Protein AF-A0A2W2FM27-F1 (afdb_monomer_lite)

Structure (mmCIF, N/CA/C/O backbone):
data_AF-A0A2W2FM27-F1
#
_entry.id   AF-A0A2W2FM27-F1
#
loop_
_atom_site.group_PDB
_atom_site.id
_atom_site.type_symbol
_atom_site.label_atom_id
_atom_site.label_alt_id
_atom_site.label_comp_id
_atom_site.label_asym_id
_atom_site.label_entity_id
_atom_site.label_seq_id
_atom_site.pdbx_PDB_ins_code
_atom_site.Cartn_x
_atom_site.Cartn_y
_atom_site.Cartn_z
_atom_site.occupancy
_atom_site.B_iso_or_equiv
_atom_site.auth_seq_id
_atom_site.auth_comp_id
_atom_site.auth_asym_id
_atom_site.auth_atom_id
_atom_site.pdbx_PDB_model_num
ATOM 1 N N . MET A 1 1 ? 24.504 -4.137 -19.995 1.00 48.66 1 MET A N 1
ATOM 2 C CA . MET A 1 1 ? 24.531 -5.404 -20.766 1.00 48.66 1 MET A CA 1
ATOM 3 C C . MET A 1 1 ? 23.737 -5.302 -22.067 1.00 48.66 1 MET A C 1
ATOM 5 O O . MET A 1 1 ? 24.356 -5.382 -23.113 1.00 48.66 1 MET A O 1
ATOM 9 N N . PHE A 1 2 ? 22.423 -5.033 -22.051 1.00 45.56 2 PHE A N 1
ATOM 10 C CA . PHE A 1 2 ? 21.625 -4.892 -23.288 1.00 45.56 2 PHE A CA 1
ATOM 11 C C . PHE A 1 2 ? 22.120 -3.767 -24.222 1.00 45.56 2 PHE A C 1
ATOM 13 O O . PHE A 1 2 ? 22.270 -3.989 -25.418 1.00 45.56 2 PHE A O 1
ATOM 20 N N . PHE A 1 3 ? 22.483 -2.610 -23.656 1.00 46.25 3 PHE A N 1
ATOM 21 C CA . PHE A 1 3 ? 23.118 -1.503 -24.381 1.00 46.25 3 PHE A CA 1
ATOM 22 C C . PHE A 1 3 ? 24.431 -1.916 -25.066 1.00 46.25 3 PHE A C 1
ATOM 24 O O . PHE A 1 3 ? 24.625 -1.617 -26.233 1.00 46.25 3 PHE A O 1
ATOM 31 N N . LEU A 1 4 ? 25.291 -2.682 -24.382 1.00 48.81 4 LEU A N 1
ATOM 32 C CA . LEU A 1 4 ? 26.553 -3.190 -24.941 1.00 48.81 4 LEU A CA 1
ATOM 33 C C . LEU A 1 4 ? 26.325 -4.213 -26.061 1.00 48.81 4 LEU A C 1
ATOM 35 O O . LEU A 1 4 ? 27.038 -4.185 -27.055 1.00 48.81 4 LEU A O 1
ATOM 39 N N . VAL A 1 5 ? 25.317 -5.083 -25.929 1.00 57.66 5 VAL A N 1
ATOM 40 C CA . VAL A 1 5 ? 24.956 -6.068 -26.965 1.00 57.66 5 VAL A CA 1
ATOM 41 C C . VAL A 1 5 ? 24.379 -5.380 -28.203 1.00 57.66 5 VAL A C 1
ATOM 43 O O . VAL A 1 5 ? 24.751 -5.739 -29.314 1.00 57.66 5 VAL A O 1
ATOM 46 N N . MET A 1 6 ? 23.521 -4.368 -28.035 1.00 46.84 6 MET A N 1
ATOM 47 C CA . MET A 1 6 ? 23.014 -3.568 -29.157 1.00 46.84 6 MET A CA 1
ATOM 48 C C . MET A 1 6 ? 24.085 -2.659 -29.773 1.00 46.84 6 MET A C 1
ATOM 50 O O . MET A 1 6 ? 24.075 -2.478 -30.985 1.00 46.84 6 MET A O 1
ATOM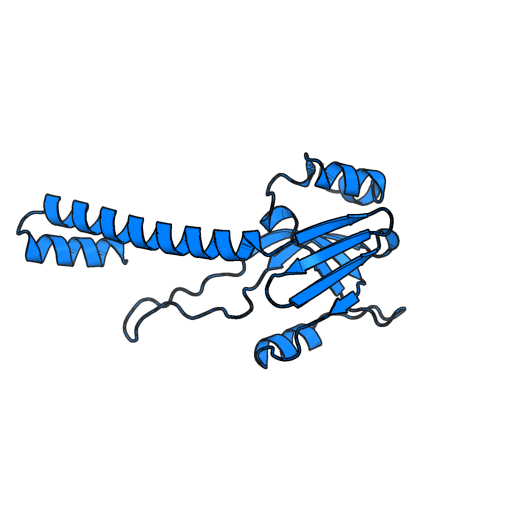 54 N N . LEU A 1 7 ? 25.031 -2.145 -28.979 1.00 45.16 7 LEU A N 1
ATOM 55 C CA . LEU A 1 7 ? 26.172 -1.368 -29.468 1.00 45.16 7 LEU A CA 1
ATOM 56 C C . LEU A 1 7 ? 27.120 -2.244 -30.294 1.00 45.16 7 LEU A C 1
ATOM 58 O O . LEU A 1 7 ? 27.530 -1.827 -31.371 1.00 45.16 7 LEU A O 1
ATOM 62 N N . LEU A 1 8 ? 27.396 -3.477 -29.852 1.00 48.22 8 LEU A N 1
ATOM 63 C CA . LEU A 1 8 ? 28.177 -4.461 -30.610 1.00 48.22 8 LEU A CA 1
ATOM 64 C C . LEU A 1 8 ? 27.464 -4.908 -31.893 1.00 48.22 8 LEU A C 1
ATOM 66 O O . LEU A 1 8 ? 28.076 -4.895 -32.954 1.00 48.22 8 LEU A O 1
ATOM 70 N N . LEU A 1 9 ? 26.170 -5.243 -31.834 1.00 51.09 9 LEU A N 1
ATOM 71 C CA . LEU A 1 9 ? 25.384 -5.602 -33.026 1.00 51.09 9 LEU A CA 1
ATOM 72 C C . LEU A 1 9 ? 25.279 -4.439 -34.018 1.00 51.09 9 LEU A C 1
ATOM 74 O O . LEU A 1 9 ? 25.434 -4.643 -35.218 1.00 51.09 9 LEU A O 1
ATOM 78 N N . GLY A 1 10 ? 25.058 -3.219 -33.529 1.00 47.19 10 GLY A N 1
ATOM 79 C CA . GLY A 1 10 ? 25.014 -2.031 -34.371 1.00 47.19 10 GLY A CA 1
ATOM 80 C C . GLY A 1 10 ? 26.381 -1.700 -34.971 1.00 47.19 10 GLY A C 1
ATOM 81 O O . GLY A 1 10 ? 26.446 -1.430 -36.164 1.00 47.19 10 GLY A O 1
ATOM 82 N N . ALA A 1 11 ? 27.478 -1.804 -34.213 1.00 51.78 11 ALA A N 1
ATOM 83 C CA . ALA A 1 11 ? 28.837 -1.573 -34.715 1.00 51.78 11 ALA A CA 1
ATOM 84 C C . ALA A 1 11 ? 29.258 -2.598 -35.785 1.00 51.78 11 ALA A C 1
ATOM 86 O O . ALA A 1 11 ? 29.921 -2.226 -36.751 1.00 51.78 11 ALA A O 1
ATOM 87 N N . VAL A 1 12 ? 28.825 -3.861 -35.657 1.00 57.31 12 VAL A N 1
ATOM 88 C CA . VAL A 1 12 ? 29.070 -4.918 -36.657 1.00 57.31 12 VAL A CA 1
ATOM 89 C C . VAL A 1 12 ? 28.286 -4.668 -37.950 1.00 57.31 12 VAL A C 1
ATOM 91 O O . VAL A 1 12 ? 28.829 -4.862 -39.031 1.00 57.31 12 VAL A O 1
ATOM 94 N N . PHE A 1 13 ? 27.036 -4.200 -37.865 1.00 54.34 13 PHE A N 1
ATOM 95 C CA . PHE A 1 13 ? 26.197 -3.963 -39.049 1.00 54.34 13 PHE A CA 1
ATOM 96 C C . PHE A 1 13 ? 26.409 -2.602 -39.729 1.00 54.34 13 PHE A C 1
ATOM 98 O O . PHE A 1 13 ? 26.102 -2.467 -40.908 1.00 54.34 13 PHE A O 1
ATOM 105 N N . THR A 1 14 ? 26.909 -1.589 -39.014 1.00 54.22 14 THR A N 1
ATOM 106 C CA . THR A 1 14 ? 27.087 -0.221 -39.553 1.00 54.22 14 THR A CA 1
ATOM 107 C C . THR A 1 14 ? 28.547 0.151 -39.810 1.00 54.22 14 THR A C 1
ATOM 109 O O . THR A 1 14 ? 28.817 1.257 -40.284 1.00 54.22 14 THR A O 1
ATOM 112 N N . THR A 1 15 ? 29.501 -0.742 -39.501 1.00 59.41 15 THR A N 1
ATOM 113 C CA . THR A 1 15 ? 30.965 -0.544 -39.637 1.00 59.41 15 THR A CA 1
ATOM 114 C C . THR A 1 15 ? 31.518 0.715 -38.954 1.00 59.41 15 THR A C 1
ATOM 116 O O . THR A 1 15 ? 32.681 1.065 -39.129 1.00 59.41 15 THR A O 1
ATOM 119 N N . THR A 1 16 ? 30.707 1.402 -38.146 1.00 60.38 16 THR A N 1
ATOM 120 C CA . THR A 1 16 ? 31.045 2.671 -37.502 1.00 60.38 16 THR A CA 1
ATOM 121 C C . THR A 1 16 ? 30.533 2.687 -36.066 1.00 60.38 16 THR A C 1
ATOM 123 O O . THR A 1 16 ? 29.414 2.272 -35.757 1.00 60.38 16 THR A O 1
ATOM 126 N N . THR A 1 17 ? 31.359 3.204 -35.159 1.00 62.50 17 THR A N 1
ATOM 127 C CA . THR A 1 17 ? 31.066 3.299 -33.720 1.00 62.50 17 THR A CA 1
ATOM 128 C C . THR A 1 17 ? 29.822 4.148 -33.441 1.00 62.50 17 THR A C 1
ATOM 130 O O . THR A 1 17 ? 29.069 3.863 -32.512 1.00 62.50 17 THR A O 1
ATOM 133 N N . VAL A 1 18 ? 29.562 5.152 -34.286 1.00 70.06 18 VAL A N 1
ATOM 134 C CA . VAL A 1 18 ? 28.394 6.043 -34.198 1.00 70.06 18 VAL A CA 1
ATOM 135 C C . VAL A 1 18 ? 27.086 5.292 -34.481 1.00 70.06 18 VAL A C 1
ATOM 137 O O . VAL A 1 18 ? 26.113 5.463 -33.746 1.00 70.06 18 VAL A O 1
ATOM 140 N N . GLY A 1 19 ? 27.061 4.406 -35.484 1.00 60.69 19 GLY A N 1
ATOM 141 C CA . GLY A 1 19 ? 25.877 3.600 -35.799 1.00 60.69 19 GLY A CA 1
ATOM 142 C C . GLY A 1 19 ? 25.524 2.605 -34.687 1.00 60.69 19 GLY A C 1
ATOM 143 O O . GLY A 1 19 ? 24.352 2.444 -34.343 1.00 60.69 19 GLY A O 1
ATOM 144 N N . GLY A 1 20 ? 26.537 2.025 -34.034 1.00 57.78 20 GLY A N 1
ATOM 145 C CA . GLY A 1 20 ? 26.360 1.194 -32.838 1.00 57.78 20 GLY A CA 1
ATOM 146 C C . GLY A 1 20 ? 25.693 1.928 -31.672 1.00 57.78 20 GLY A C 1
ATOM 147 O O . GLY A 1 20 ? 24.752 1.411 -31.063 1.00 57.78 20 GLY A O 1
ATOM 148 N N . VAL A 1 21 ? 26.135 3.155 -31.385 1.00 66.06 21 VAL A N 1
ATOM 149 C CA . VAL A 1 21 ? 25.572 3.985 -30.307 1.00 66.06 21 VAL A CA 1
ATOM 150 C C . VAL A 1 21 ? 24.106 4.334 -30.576 1.00 66.06 21 VAL A C 1
ATOM 152 O O . VAL A 1 21 ? 23.281 4.223 -29.666 1.00 66.06 21 VAL A O 1
ATOM 155 N N . LEU A 1 22 ? 23.754 4.685 -31.817 1.00 67.31 22 LEU A N 1
ATOM 156 C CA . LEU A 1 22 ? 22.376 5.022 -32.192 1.00 67.31 22 LEU A CA 1
ATOM 157 C C . LEU A 1 22 ? 21.423 3.831 -32.035 1.00 67.31 22 LEU A C 1
ATOM 159 O O . LEU A 1 22 ? 20.362 3.968 -31.425 1.00 67.31 22 LEU A O 1
ATOM 163 N N . VAL A 1 23 ? 21.813 2.642 -32.502 1.00 67.81 23 VAL A N 1
ATOM 164 C CA . VAL A 1 23 ? 21.002 1.419 -32.350 1.00 67.81 23 VAL A CA 1
ATOM 165 C C . VAL A 1 23 ? 20.848 1.036 -30.874 1.00 67.81 23 VAL A C 1
ATOM 167 O O . VAL A 1 23 ? 19.750 0.687 -30.435 1.00 67.81 23 VAL A O 1
ATOM 170 N N . GLY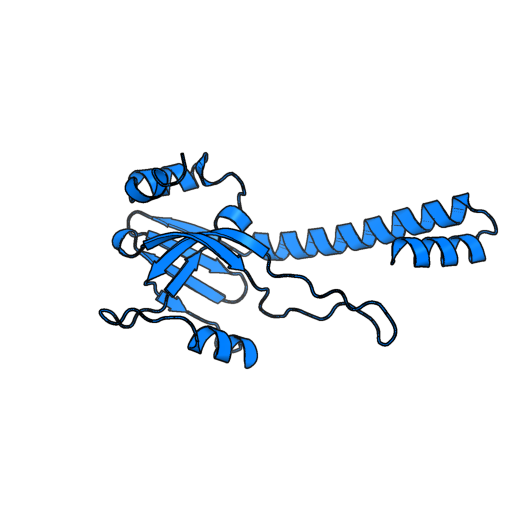 A 1 24 ? 21.919 1.162 -30.082 1.00 61.09 24 GLY A N 1
ATOM 171 C CA . GLY A 1 24 ? 21.888 0.939 -28.635 1.00 61.09 24 GLY A CA 1
ATOM 172 C C . GLY A 1 24 ? 20.922 1.867 -27.898 1.00 61.09 24 GLY A C 1
ATOM 173 O O . GLY A 1 24 ? 20.148 1.403 -27.052 1.00 61.09 24 GLY A O 1
ATOM 174 N N . LEU A 1 25 ? 20.927 3.157 -28.242 1.00 68.56 25 LEU A N 1
ATOM 175 C CA . LEU A 1 25 ? 20.014 4.155 -27.680 1.00 68.56 25 LEU A CA 1
ATOM 176 C C . LEU A 1 25 ? 18.559 3.863 -28.044 1.00 68.56 25 LEU A C 1
ATOM 178 O O . LEU A 1 25 ? 17.711 3.806 -27.154 1.00 68.56 25 LEU A O 1
ATOM 182 N N . VAL A 1 26 ? 18.277 3.607 -29.323 1.00 72.50 26 VAL A N 1
ATOM 183 C CA . VAL A 1 26 ? 16.916 3.322 -29.799 1.00 72.50 26 VAL A CA 1
ATOM 184 C C . VAL A 1 26 ? 16.373 2.043 -29.164 1.00 72.50 26 VAL A C 1
ATOM 186 O O . VAL A 1 26 ? 15.275 2.049 -28.612 1.00 72.50 26 VAL A O 1
ATOM 189 N N . GLY A 1 27 ? 17.147 0.955 -29.161 1.00 65.38 27 GLY A N 1
ATOM 190 C CA . GLY A 1 27 ? 16.718 -0.313 -28.570 1.00 65.38 27 GLY A CA 1
ATOM 191 C C . GLY A 1 27 ? 16.475 -0.223 -27.062 1.00 65.38 27 GLY A C 1
ATOM 192 O O . GLY A 1 27 ? 15.495 -0.772 -26.555 1.00 65.38 27 GLY A O 1
ATOM 193 N N . THR A 1 28 ? 17.327 0.514 -26.342 1.00 71.25 28 THR A N 1
ATOM 194 C CA . THR A 1 28 ? 17.130 0.765 -24.906 1.00 71.25 28 THR A CA 1
ATOM 195 C C . THR A 1 28 ? 15.894 1.632 -24.672 1.00 71.25 28 THR A C 1
ATOM 197 O O . THR A 1 28 ? 15.077 1.297 -23.815 1.00 71.25 28 THR A O 1
ATOM 200 N N . GLY A 1 29 ? 15.704 2.686 -25.469 1.00 67.56 29 GLY A N 1
ATOM 201 C CA . GLY A 1 29 ? 14.537 3.563 -25.395 1.00 67.56 29 GLY A CA 1
ATOM 202 C C . GLY A 1 29 ? 13.222 2.820 -25.632 1.00 67.56 29 GLY A C 1
ATOM 203 O O . GLY A 1 29 ? 12.283 2.966 -24.852 1.00 67.56 29 GLY A O 1
ATOM 204 N N . VAL A 1 30 ? 13.167 1.946 -26.642 1.00 72.25 30 VAL A N 1
ATOM 205 C CA . VAL A 1 30 ? 11.992 1.102 -26.917 1.00 72.25 30 VAL A CA 1
ATOM 206 C C . VAL A 1 30 ? 11.711 0.156 -25.750 1.00 72.25 30 VAL A C 1
ATOM 208 O O . VAL A 1 30 ? 10.565 0.043 -25.314 1.00 72.25 30 VAL A O 1
ATOM 211 N N . LEU A 1 31 ? 12.737 -0.502 -25.203 1.00 70.44 31 LEU A N 1
ATOM 212 C CA . LEU A 1 31 ? 12.564 -1.427 -24.083 1.00 70.44 31 LEU A CA 1
ATOM 213 C C . LEU A 1 31 ? 12.045 -0.708 -22.830 1.00 70.44 31 LEU A C 1
ATOM 215 O O . LEU A 1 31 ? 11.089 -1.176 -22.208 1.00 70.44 31 LEU A O 1
ATOM 219 N N . VAL A 1 32 ? 12.645 0.437 -22.489 1.00 71.38 32 VAL A N 1
ATOM 220 C CA . VAL A 1 32 ? 12.215 1.288 -21.372 1.00 71.38 32 VAL A CA 1
ATOM 221 C C . VAL A 1 32 ? 10.781 1.766 -21.595 1.00 71.38 32 VAL A C 1
ATOM 223 O O . VAL A 1 32 ? 9.958 1.639 -20.692 1.00 71.38 32 VAL A O 1
ATOM 226 N N . GLY A 1 33 ? 10.442 2.214 -22.806 1.00 69.81 33 GLY A N 1
ATOM 227 C CA . GLY A 1 33 ? 9.094 2.660 -23.156 1.00 69.81 33 GLY A CA 1
ATOM 228 C C . GLY A 1 33 ? 8.037 1.559 -23.025 1.00 69.81 33 GLY A C 1
ATOM 229 O O . GLY A 1 33 ? 6.962 1.790 -22.471 1.00 69.81 33 GLY A O 1
ATOM 230 N N . VAL A 1 34 ? 8.336 0.333 -23.467 1.00 70.62 34 VAL A N 1
ATOM 231 C CA . VAL A 1 34 ? 7.426 -0.816 -23.318 1.00 70.62 34 VAL A CA 1
ATOM 232 C C . VAL A 1 34 ? 7.234 -1.184 -21.845 1.00 70.62 34 VAL A C 1
ATOM 234 O O . VAL A 1 34 ? 6.104 -1.451 -21.426 1.00 70.62 34 VAL A O 1
ATOM 237 N N . LEU A 1 35 ? 8.308 -1.178 -21.048 1.00 64.12 35 LEU A N 1
ATOM 238 C CA . LEU A 1 35 ? 8.231 -1.446 -19.610 1.00 64.12 35 LEU A CA 1
ATOM 239 C C . LEU A 1 35 ? 7.411 -0.375 -18.886 1.00 64.12 35 LEU A C 1
ATOM 241 O O . LEU A 1 35 ? 6.504 -0.725 -18.133 1.00 64.12 35 LEU A O 1
ATOM 245 N N . ALA A 1 36 ? 7.674 0.901 -19.176 1.00 65.69 36 ALA A N 1
ATOM 246 C CA . ALA A 1 36 ? 6.950 2.036 -18.617 1.00 65.69 36 ALA A CA 1
ATOM 247 C C . ALA A 1 36 ? 5.459 1.974 -18.971 1.00 65.69 36 ALA A C 1
ATOM 249 O O . ALA A 1 36 ? 4.612 2.102 -18.095 1.00 65.69 36 ALA A O 1
ATOM 250 N N . ARG A 1 37 ? 5.112 1.663 -20.227 1.00 67.44 37 ARG A N 1
ATOM 251 C CA . ARG A 1 37 ? 3.710 1.547 -20.659 1.00 67.44 37 ARG A CA 1
ATOM 252 C C . ARG A 1 37 ? 2.991 0.364 -20.016 1.00 67.44 37 ARG A C 1
ATOM 254 O O . ARG A 1 37 ? 1.805 0.448 -19.706 1.00 67.44 37 ARG A O 1
ATOM 261 N N . LYS A 1 38 ? 3.688 -0.758 -19.825 1.00 62.22 38 LYS A N 1
ATOM 262 C CA . LYS A 1 38 ? 3.130 -1.923 -19.131 1.00 62.22 38 LYS A CA 1
ATOM 263 C C . LYS A 1 38 ? 2.935 -1.640 -17.642 1.00 62.22 38 LYS A C 1
ATOM 265 O O . LYS A 1 38 ? 1.942 -2.091 -17.080 1.00 62.22 38 LYS A O 1
ATOM 270 N N . TYR A 1 39 ? 3.860 -0.902 -17.033 1.00 61.62 39 TYR A N 1
ATOM 271 C CA . TYR A 1 39 ? 3.751 -0.443 -15.655 1.00 61.62 39 TYR A CA 1
ATOM 272 C C . TYR A 1 39 ? 2.577 0.526 -15.486 1.00 61.62 39 TYR A C 1
ATOM 274 O O . TYR A 1 39 ? 1.713 0.266 -14.657 1.00 61.62 39 TYR A O 1
ATOM 282 N N . ALA A 1 40 ? 2.472 1.539 -16.352 1.00 60.62 40 ALA A N 1
ATOM 283 C CA . ALA A 1 40 ? 1.351 2.477 -16.379 1.00 60.62 40 ALA A CA 1
ATOM 284 C C . ALA A 1 40 ? 0.008 1.737 -16.481 1.00 60.62 40 ALA A C 1
ATOM 286 O O . ALA A 1 40 ? -0.851 1.911 -15.633 1.00 60.62 40 ALA A O 1
ATOM 287 N N . LYS A 1 41 ? -0.123 0.769 -17.400 1.00 59.00 41 LYS A N 1
ATOM 288 C CA . LYS A 1 41 ? -1.344 -0.053 -17.510 1.00 59.00 41 LYS A CA 1
ATOM 289 C C . LYS A 1 41 ? -1.683 -0.887 -16.266 1.00 59.00 41 LYS A C 1
ATOM 291 O O . LYS A 1 41 ? -2.845 -1.250 -16.098 1.00 59.00 41 LYS A O 1
ATOM 296 N N . MET A 1 42 ? -0.694 -1.280 -15.459 1.00 58.56 42 MET A N 1
ATOM 297 C CA . MET A 1 42 ? -0.931 -1.996 -14.197 1.00 58.56 42 MET A CA 1
ATOM 298 C C . MET A 1 42 ? -1.319 -1.026 -13.075 1.00 58.56 42 MET A C 1
ATOM 300 O O . MET A 1 42 ? -2.217 -1.342 -12.295 1.00 58.56 42 MET A O 1
ATOM 304 N N . ALA A 1 43 ? -0.698 0.154 -13.036 1.00 58.88 43 ALA A N 1
ATOM 305 C CA . ALA A 1 43 ? -1.038 1.223 -12.103 1.00 58.88 43 ALA A CA 1
ATOM 306 C C . ALA A 1 43 ? -2.448 1.783 -12.370 1.00 58.88 43 ALA A C 1
ATOM 308 O O . ALA A 1 43 ? -3.232 1.889 -11.435 1.00 58.88 43 ALA A O 1
ATOM 309 N N . ASP A 1 44 ? -2.823 1.987 -13.639 1.00 60.28 44 ASP A N 1
ATOM 310 C CA . ASP A 1 44 ? -4.130 2.515 -14.075 1.00 60.28 44 ASP A CA 1
ATOM 311 C C . ASP A 1 44 ? -5.331 1.670 -13.622 1.00 60.28 44 ASP A C 1
ATOM 313 O O . ASP A 1 44 ? -6.474 2.118 -13.679 1.00 60.28 44 ASP A O 1
ATOM 317 N N . ARG A 1 45 ? -5.101 0.418 -13.211 1.00 69.94 45 ARG A N 1
ATOM 318 C CA . ARG A 1 45 ? -6.158 -0.483 -12.733 1.00 69.94 45 ARG A CA 1
ATOM 319 C C . ARG A 1 45 ? -6.115 -0.732 -11.231 1.00 69.94 45 ARG A C 1
ATOM 321 O O . ARG A 1 45 ? -6.894 -1.546 -10.752 1.00 69.94 45 ARG A O 1
ATOM 328 N N . THR A 1 46 ? -5.208 -0.082 -10.507 1.00 76.38 46 THR A N 1
ATOM 329 C CA . THR A 1 46 ? -5.198 -0.115 -9.044 1.00 76.38 46 THR A CA 1
ATOM 330 C C . THR A 1 46 ? -5.938 1.108 -8.533 1.00 76.38 46 THR A C 1
ATOM 332 O O . THR A 1 46 ? -5.500 2.235 -8.739 1.00 76.38 46 THR A O 1
ATOM 335 N N . VAL A 1 47 ? -7.071 0.891 -7.876 1.00 85.44 47 VAL A N 1
ATOM 336 C CA . VAL A 1 47 ? -7.891 1.957 -7.306 1.00 85.44 47 VAL A CA 1
ATOM 337 C C . VAL A 1 47 ? -7.781 1.886 -5.793 1.00 85.44 47 VAL A C 1
ATOM 339 O O . VAL A 1 47 ? -8.111 0.864 -5.192 1.00 85.44 47 VAL A O 1
ATOM 342 N N . ILE A 1 48 ? -7.340 2.984 -5.178 1.00 88.94 48 ILE A N 1
ATOM 343 C CA . ILE A 1 48 ? -7.388 3.159 -3.726 1.00 88.94 48 ILE A CA 1
ATOM 344 C C . ILE A 1 48 ? -8.534 4.105 -3.393 1.00 88.94 48 ILE A C 1
ATOM 346 O O . ILE A 1 48 ? -8.622 5.205 -3.935 1.00 88.94 48 ILE A O 1
ATOM 350 N N . ARG A 1 49 ? -9.420 3.667 -2.502 1.00 93.50 49 ARG A N 1
ATOM 351 C CA . ARG A 1 49 ? -10.561 4.442 -2.020 1.00 93.50 49 ARG A CA 1
ATOM 352 C C . ARG A 1 49 ? -10.375 4.740 -0.545 1.00 93.50 49 ARG A C 1
ATOM 354 O O . ARG A 1 49 ? -10.232 3.830 0.268 1.00 93.50 49 ARG A O 1
ATOM 361 N N . PHE A 1 50 ? -10.416 6.022 -0.214 1.00 93.62 50 PHE A N 1
ATOM 362 C CA . PHE A 1 50 ? -10.454 6.503 1.158 1.00 93.62 50 PHE A CA 1
ATOM 363 C C . PHE A 1 50 ? -11.901 6.796 1.534 1.00 93.62 50 PHE A C 1
ATOM 365 O O . PHE A 1 50 ? -12.648 7.402 0.768 1.00 93.62 50 PHE A O 1
ATOM 372 N N . SER A 1 51 ? -12.306 6.341 2.712 1.00 95.19 51 SER A N 1
ATOM 373 C CA . SER A 1 51 ? -13.645 6.556 3.247 1.00 95.19 51 SER A CA 1
ATOM 374 C C . SER A 1 51 ? -13.575 6.782 4.756 1.00 95.19 51 SER A C 1
ATOM 376 O O . S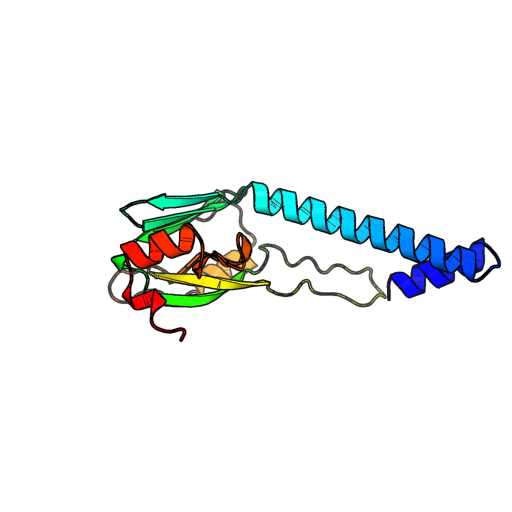ER A 1 51 ? -12.560 6.459 5.374 1.00 95.19 51 SER A O 1
ATOM 378 N N . PRO A 1 52 ? -14.654 7.254 5.400 1.00 96.12 52 PRO A N 1
ATOM 379 C CA . PRO A 1 52 ? -14.707 7.332 6.859 1.00 96.12 52 PRO A CA 1
ATOM 380 C C . PRO A 1 52 ? -14.539 5.984 7.574 1.00 96.12 52 PRO A C 1
ATOM 382 O O . PRO A 1 52 ? -14.194 5.965 8.750 1.00 96.12 52 PRO A O 1
ATOM 385 N N . LEU A 1 53 ? -14.772 4.860 6.886 1.00 95.75 53 LEU A N 1
ATOM 386 C CA . LEU A 1 53 ? -14.610 3.521 7.456 1.00 95.75 53 LEU A CA 1
ATOM 387 C C . LEU A 1 53 ? -13.158 3.035 7.402 1.00 95.75 53 LEU A C 1
ATOM 389 O O . LEU A 1 53 ? -12.755 2.221 8.231 1.00 95.75 53 LEU A O 1
ATOM 393 N N . GLY A 1 54 ? -12.379 3.501 6.427 1.00 95.44 54 GLY A N 1
ATOM 394 C CA . GLY A 1 54 ? -11.028 3.013 6.194 1.00 95.44 54 GLY A CA 1
ATOM 395 C C . GLY A 1 54 ? -10.544 3.216 4.766 1.00 95.44 54 GLY A C 1
ATOM 396 O O . GLY A 1 54 ? -11.096 4.012 3.999 1.00 95.44 54 GLY A O 1
ATOM 397 N N . VAL A 1 55 ? -9.522 2.441 4.422 1.00 95.81 55 VAL A N 1
ATOM 398 C CA . VAL A 1 55 ? -8.870 2.429 3.116 1.00 95.81 55 VAL A CA 1
ATOM 399 C C . VAL A 1 55 ? -9.118 1.091 2.437 1.00 95.81 55 VAL A C 1
ATOM 401 O O . VAL A 1 55 ? -8.890 0.026 3.015 1.00 95.81 55 VAL A O 1
ATOM 404 N N . GLU A 1 56 ? -9.572 1.154 1.194 1.00 94.44 56 GLU A N 1
ATOM 405 C CA . GLU A 1 56 ? -9.767 -0.003 0.332 1.00 94.44 56 GLU A CA 1
ATOM 406 C C . GLU A 1 56 ? -8.832 0.101 -0.871 1.00 94.44 56 GLU A C 1
ATOM 408 O O . GLU A 1 56 ? -8.707 1.163 -1.475 1.00 94.44 56 GLU A O 1
ATOM 413 N N . LEU A 1 57 ? -8.182 -1.001 -1.225 1.00 90.75 57 LEU A N 1
ATOM 414 C CA . LEU A 1 57 ? -7.418 -1.154 -2.454 1.00 90.75 57 LEU A CA 1
ATOM 415 C C . LEU A 1 57 ? -8.059 -2.265 -3.271 1.00 90.75 57 LEU A C 1
ATOM 417 O O . LEU A 1 57 ? -8.259 -3.369 -2.769 1.00 90.75 57 LEU A O 1
ATOM 421 N N . GLU A 1 58 ? -8.326 -1.981 -4.536 1.00 87.50 58 GLU A N 1
ATOM 422 C CA . GLU A 1 58 ? -8.743 -2.960 -5.530 1.00 87.50 58 GLU A CA 1
ATOM 423 C C . GLU A 1 58 ? -7.788 -2.891 -6.717 1.00 87.50 58 GLU A C 1
ATOM 425 O O . GLU A 1 58 ? -7.528 -1.811 -7.246 1.00 87.50 58 GLU A O 1
ATOM 430 N N . ASP A 1 59 ? -7.242 -4.035 -7.123 1.00 82.19 59 ASP A N 1
ATOM 431 C CA . ASP A 1 59 ? -6.421 -4.123 -8.326 1.00 82.19 59 ASP A CA 1
ATOM 432 C C . ASP A 1 59 ? -7.220 -4.643 -9.530 1.00 82.19 59 ASP A C 1
ATOM 434 O O . ASP A 1 59 ? -8.271 -5.277 -9.414 1.00 82.19 59 ASP A O 1
ATOM 438 N N . GLY A 1 60 ? -6.673 -4.435 -10.728 1.00 76.56 60 GLY A N 1
ATOM 439 C CA . GLY A 1 60 ? -7.292 -4.882 -11.977 1.00 76.56 60 GLY A CA 1
ATOM 440 C C . GLY A 1 60 ? -7.350 -6.399 -12.170 1.00 76.56 60 GLY A C 1
ATOM 441 O O . GLY A 1 60 ? -7.808 -6.847 -13.221 1.00 76.56 60 GLY A O 1
ATOM 442 N N . SER A 1 61 ? -6.834 -7.184 -11.223 1.00 76.62 61 SER A N 1
ATOM 443 C CA . SER A 1 61 ? -6.863 -8.648 -11.218 1.00 76.62 61 SER A CA 1
ATOM 444 C C . SER A 1 61 ? -7.900 -9.224 -10.245 1.00 76.62 61 SER A C 1
ATOM 446 O O . SER A 1 61 ? -8.082 -10.443 -10.202 1.00 76.62 61 SER A O 1
ATOM 448 N N . GLY A 1 62 ? -8.617 -8.363 -9.514 1.00 81.88 62 GLY A N 1
ATOM 449 C CA . GLY A 1 62 ? -9.631 -8.743 -8.532 1.00 81.88 62 GLY A CA 1
ATOM 450 C C . GLY A 1 62 ? -9.072 -9.003 -7.132 1.00 81.88 62 GLY A C 1
ATOM 451 O O . GLY A 1 62 ? -9.779 -9.561 -6.290 1.00 81.88 62 GLY A O 1
ATOM 452 N N . PHE A 1 63 ? -7.817 -8.631 -6.864 1.00 85.88 63 PHE A N 1
ATOM 453 C CA . PHE A 1 63 ? -7.300 -8.563 -5.503 1.00 85.88 63 PHE A CA 1
ATOM 454 C C . PHE A 1 63 ? -7.920 -7.361 -4.796 1.00 85.88 63 PHE A C 1
ATOM 456 O O . PHE A 1 63 ? -7.890 -6.247 -5.318 1.00 85.88 63 PHE A O 1
ATOM 463 N N . ARG A 1 64 ? -8.466 -7.585 -3.599 1.00 91.25 64 ARG A N 1
ATOM 464 C CA . ARG A 1 64 ? -9.016 -6.521 -2.758 1.00 91.25 64 ARG A CA 1
ATOM 465 C C . ARG A 1 64 ? -8.440 -6.596 -1.358 1.00 91.25 64 ARG A C 1
ATOM 467 O O . ARG A 1 64 ? -8.386 -7.673 -0.765 1.00 91.25 64 ARG A O 1
ATOM 474 N N . ALA A 1 65 ? -8.044 -5.450 -0.836 1.00 92.31 65 ALA A N 1
ATOM 475 C CA . ALA A 1 65 ? -7.555 -5.265 0.518 1.00 92.31 65 ALA A CA 1
ATOM 476 C C . ALA A 1 65 ? -8.375 -4.162 1.186 1.00 92.31 65 ALA A C 1
ATOM 478 O O . ALA A 1 65 ? -8.568 -3.103 0.596 1.00 92.31 65 ALA A O 1
ATOM 479 N N . ARG A 1 66 ? -8.846 -4.400 2.408 1.00 96.25 66 ARG A N 1
ATOM 480 C CA . ARG A 1 66 ? -9.581 -3.410 3.199 1.00 96.25 66 ARG A CA 1
ATOM 481 C C . ARG A 1 66 ? -8.960 -3.296 4.579 1.00 96.25 66 ARG A C 1
ATOM 483 O O . ARG A 1 66 ? -8.806 -4.296 5.277 1.00 96.25 66 ARG A O 1
ATOM 490 N N . LEU A 1 67 ? -8.634 -2.070 4.963 1.00 96.31 67 LEU A N 1
ATOM 491 C CA . LEU A 1 67 ? -8.111 -1.713 6.275 1.00 96.31 67 LEU A CA 1
ATOM 492 C C . LEU A 1 67 ? -9.028 -0.669 6.897 1.00 96.31 67 LEU A C 1
ATOM 494 O O . LEU A 1 67 ? -9.137 0.440 6.377 1.00 96.31 67 LEU A O 1
ATOM 498 N N . ALA A 1 68 ? -9.684 -1.010 8.004 1.00 97.06 68 ALA A N 1
ATOM 499 C CA . ALA A 1 68 ? -10.404 -0.013 8.783 1.00 97.06 68 ALA A CA 1
ATOM 500 C C . ALA A 1 68 ? -9.407 0.889 9.516 1.00 97.06 68 ALA A C 1
ATOM 502 O O . ALA A 1 68 ? -8.345 0.423 9.926 1.00 97.06 68 ALA A O 1
ATOM 503 N N . TRP A 1 69 ? -9.752 2.161 9.727 1.00 96.75 69 TRP A N 1
ATOM 504 C CA . TRP A 1 69 ? -8.833 3.118 10.358 1.00 96.75 69 TRP A CA 1
ATOM 505 C C . TRP A 1 69 ? -8.322 2.657 11.725 1.00 96.75 69 TRP A C 1
ATOM 507 O O . TRP A 1 69 ? -7.133 2.796 12.004 1.00 96.75 69 TRP A O 1
ATOM 517 N N . GLY A 1 70 ? -9.190 2.065 12.550 1.00 95.69 70 GLY A N 1
ATOM 518 C CA . GLY A 1 70 ? -8.823 1.540 13.870 1.00 95.69 70 GLY A CA 1
ATOM 519 C C . GLY A 1 70 ? -7.921 0.303 13.834 1.00 95.69 70 GLY A C 1
ATOM 520 O O . GLY A 1 70 ? -7.246 0.024 14.818 1.00 95.69 70 GLY A O 1
ATOM 521 N N . ASP A 1 71 ? -7.861 -0.404 12.703 1.00 96.12 71 ASP A N 1
ATOM 522 C CA . ASP A 1 71 ? -7.068 -1.627 12.556 1.00 96.12 71 ASP A CA 1
ATOM 523 C C . ASP A 1 71 ? -5.693 -1.382 11.906 1.00 96.12 71 ASP A C 1
ATOM 525 O O . ASP A 1 71 ? -4.888 -2.308 11.772 1.00 96.12 71 ASP A O 1
ATOM 529 N N . ILE A 1 72 ? -5.396 -0.142 11.498 1.00 96.25 72 ILE A N 1
ATOM 530 C CA . ILE A 1 72 ? -4.068 0.231 10.997 1.00 96.25 72 ILE A CA 1
ATOM 531 C C . ILE A 1 72 ? -3.086 0.244 12.173 1.00 96.25 72 ILE A C 1
ATOM 533 O O . ILE A 1 72 ? -3.329 0.858 13.204 1.00 96.25 72 ILE A O 1
ATOM 537 N N . THR A 1 73 ? -1.955 -0.429 12.062 1.00 94.94 73 THR A N 1
ATOM 538 C CA . THR A 1 73 ? -0.984 -0.503 13.162 1.00 94.94 73 THR A CA 1
ATOM 539 C C . THR A 1 73 ? 0.157 0.477 12.962 1.00 94.94 73 THR A C 1
ATOM 541 O O . THR A 1 73 ? 0.654 1.035 13.935 1.00 94.94 73 THR A O 1
ATOM 544 N N . ARG A 1 74 ? 0.569 0.712 11.710 1.00 95.00 74 ARG A N 1
ATOM 545 C CA . ARG A 1 74 ? 1.696 1.592 11.381 1.00 95.00 74 ARG A CA 1
ATOM 546 C C . ARG A 1 74 ? 1.687 2.054 9.928 1.00 95.00 74 ARG A C 1
ATOM 548 O O . ARG A 1 74 ? 1.122 1.396 9.051 1.00 95.00 74 ARG A O 1
ATOM 555 N N . VAL A 1 75 ? 2.410 3.141 9.678 1.00 93.81 75 VAL A N 1
ATOM 556 C CA . VAL A 1 75 ? 2.952 3.464 8.354 1.00 93.81 75 VAL A CA 1
ATOM 557 C C . VAL A 1 75 ? 4.334 2.825 8.254 1.00 93.81 75 VAL A C 1
ATOM 559 O O . VAL A 1 75 ? 5.142 2.946 9.172 1.00 93.81 75 VAL A O 1
ATOM 562 N N . GLY A 1 76 ? 4.611 2.108 7.171 1.00 90.12 76 GLY A N 1
ATOM 563 C CA . GLY A 1 76 ? 5.885 1.413 7.023 1.00 90.12 76 GLY A CA 1
ATOM 564 C C . GLY A 1 76 ? 6.178 0.980 5.600 1.00 90.12 76 GLY A C 1
ATOM 565 O O . GLY A 1 76 ? 5.386 1.197 4.683 1.00 90.12 76 GLY A O 1
ATOM 566 N N . GLU A 1 77 ? 7.342 0.370 5.415 1.00 88.56 77 GLU A N 1
ATOM 567 C CA . GLU A 1 77 ? 7.776 -0.140 4.122 1.00 88.56 77 GLU A CA 1
ATOM 568 C C . GLU A 1 77 ? 6.934 -1.355 3.713 1.00 88.56 77 GLU A C 1
ATOM 570 O O . GLU A 1 77 ? 6.919 -2.397 4.371 1.00 88.56 77 GLU A O 1
ATOM 575 N N . VAL A 1 78 ? 6.219 -1.217 2.600 1.00 83.75 78 VAL A N 1
ATOM 576 C CA . VAL A 1 78 ? 5.411 -2.272 1.999 1.00 83.75 78 VAL A CA 1
ATOM 577 C C . VAL A 1 78 ? 6.176 -2.860 0.824 1.00 83.75 78 VAL A C 1
ATOM 579 O O . VAL A 1 78 ? 6.447 -2.182 -0.169 1.00 83.75 78 VAL A O 1
ATOM 582 N N . GLN A 1 79 ? 6.492 -4.152 0.920 1.00 76.44 79 GLN A N 1
ATOM 583 C CA . GLN A 1 79 ? 7.061 -4.905 -0.192 1.00 76.44 79 GLN A CA 1
ATOM 584 C C . GLN A 1 79 ? 5.951 -5.347 -1.143 1.00 76.44 79 GLN A C 1
ATOM 586 O O . GLN A 1 79 ? 5.297 -6.372 -0.934 1.00 76.44 79 GLN A O 1
ATOM 591 N N . THR A 1 80 ? 5.775 -4.622 -2.243 1.00 66.38 80 THR A N 1
ATOM 592 C CA . THR A 1 80 ? 4.968 -5.104 -3.363 1.00 66.38 80 THR A CA 1
ATOM 593 C C . THR A 1 80 ? 5.814 -6.026 -4.229 1.00 66.38 80 THR A C 1
ATOM 595 O O . THR A 1 80 ? 6.655 -5.615 -5.032 1.00 66.38 80 THR A O 1
ATOM 598 N N . ARG A 1 81 ? 5.598 -7.334 -4.073 1.00 60.16 81 ARG A N 1
ATOM 599 C CA . ARG A 1 81 ? 6.103 -8.318 -5.034 1.00 60.16 81 ARG A CA 1
ATOM 600 C C . ARG A 1 81 ? 5.067 -8.493 -6.129 1.00 60.16 81 ARG A C 1
ATOM 602 O O . ARG A 1 81 ? 3.947 -8.915 -5.857 1.00 60.16 81 ARG A O 1
ATOM 609 N N . MET A 1 82 ? 5.458 -8.223 -7.375 1.00 48.81 82 MET A N 1
ATOM 610 C CA . MET A 1 82 ? 4.647 -8.601 -8.530 1.00 48.81 82 MET A CA 1
ATOM 611 C C . MET A 1 82 ? 4.257 -10.081 -8.412 1.00 48.81 82 MET A C 1
ATOM 613 O O . MET A 1 82 ? 5.126 -10.933 -8.226 1.00 48.81 82 MET A O 1
ATOM 617 N N . ALA A 1 83 ? 2.963 -10.384 -8.565 1.00 43.06 83 ALA A N 1
ATOM 618 C CA . ALA A 1 83 ? 2.382 -11.732 -8.473 1.00 43.06 83 ALA A CA 1
ATOM 619 C C . ALA A 1 83 ? 3.076 -12.780 -9.368 1.00 43.06 83 ALA A C 1
ATOM 621 O O . ALA A 1 83 ? 2.976 -13.988 -9.153 1.00 43.06 83 ALA A O 1
ATOM 622 N N . SER A 1 84 ? 3.812 -12.318 -10.377 1.00 37.31 84 SER A N 1
ATOM 623 C CA . SER A 1 84 ? 4.680 -13.136 -11.205 1.00 37.31 84 SER A CA 1
ATOM 624 C C . SER A 1 84 ? 6.021 -12.415 -11.378 1.00 37.31 84 SER A C 1
ATOM 626 O O . SER A 1 84 ? 6.155 -11.615 -12.308 1.00 37.31 84 SER A O 1
ATOM 628 N N . PRO A 1 85 ? 7.033 -12.668 -10.521 1.00 42.56 85 PRO A N 1
ATOM 629 C CA . PRO A 1 85 ? 8.394 -12.256 -10.822 1.00 42.56 85 PRO A CA 1
ATOM 630 C C . PRO A 1 85 ? 8.858 -13.127 -11.990 1.00 42.56 85 PRO A C 1
ATOM 632 O O . PRO A 1 85 ? 9.425 -14.203 -11.804 1.00 42.56 85 PRO A O 1
ATOM 635 N N . ARG A 1 86 ? 8.532 -12.720 -13.219 1.00 41.56 86 ARG A N 1
ATOM 636 C CA . ARG A 1 86 ? 9.045 -13.399 -14.404 1.00 41.56 86 ARG A CA 1
ATOM 637 C C . ARG A 1 86 ? 10.539 -13.135 -14.448 1.00 41.56 86 ARG A C 1
ATOM 639 O O . ARG A 1 86 ? 10.969 -11.985 -14.442 1.00 41.56 86 ARG A O 1
ATOM 646 N N . THR A 1 87 ? 11.322 -14.206 -14.474 1.00 40.41 87 THR A N 1
ATOM 647 C CA . THR A 1 87 ? 12.735 -14.137 -14.834 1.00 40.41 87 THR A CA 1
ATOM 648 C C . THR A 1 87 ? 12.799 -13.562 -16.241 1.00 40.41 87 THR A C 1
ATOM 650 O O . THR A 1 87 ? 12.384 -14.215 -17.197 1.00 40.41 87 THR A O 1
ATOM 653 N N . ILE A 1 88 ? 13.253 -12.320 -16.370 1.00 42.50 88 ILE A N 1
ATOM 654 C CA . ILE A 1 88 ? 13.487 -11.713 -17.674 1.00 42.50 88 ILE A CA 1
ATOM 655 C C . ILE A 1 88 ? 14.941 -12.031 -18.018 1.00 42.50 88 ILE A C 1
ATOM 657 O O . ILE A 1 88 ? 15.876 -11.509 -17.414 1.00 42.50 88 ILE A O 1
ATOM 661 N N . GLY A 1 89 ? 15.122 -12.973 -18.941 1.00 39.34 89 GLY A N 1
ATOM 662 C CA . GLY A 1 89 ? 16.431 -13.379 -19.443 1.00 39.34 89 GLY A CA 1
ATOM 663 C C . GLY A 1 89 ? 16.340 -14.616 -20.334 1.00 39.34 89 GLY A C 1
ATOM 664 O O . GLY A 1 89 ? 15.578 -15.537 -20.045 1.00 39.34 89 GLY A O 1
ATOM 665 N N . ARG A 1 90 ? 17.109 -14.632 -21.429 1.00 40.41 90 ARG A N 1
ATOM 666 C CA . ARG A 1 90 ? 17.288 -15.820 -22.280 1.00 40.41 90 ARG A CA 1
ATOM 667 C C . ARG A 1 90 ? 18.196 -16.848 -21.583 1.00 40.41 90 ARG A C 1
ATOM 669 O O . ARG A 1 90 ? 19.057 -16.446 -20.793 1.00 40.41 90 ARG A O 1
ATOM 676 N N . PRO A 1 91 ? 18.064 -18.153 -21.887 1.00 39.47 91 PRO A N 1
ATOM 677 C CA . PRO A 1 91 ? 19.097 -19.134 -21.553 1.00 39.47 91 PRO A CA 1
ATOM 678 C C . PRO A 1 91 ? 20.452 -18.641 -22.093 1.00 39.47 91 PRO A C 1
ATOM 680 O O . PRO A 1 91 ? 20.542 -18.302 -23.269 1.00 39.47 91 PRO A O 1
ATOM 683 N N . GLY A 1 92 ? 21.465 -18.516 -21.229 1.00 54.19 92 GLY A N 1
ATOM 684 C CA . GLY A 1 92 ? 22.802 -18.011 -21.591 1.00 54.19 92 GLY A CA 1
ATOM 685 C C . GLY A 1 92 ? 23.060 -16.511 -21.363 1.00 54.19 92 GLY A C 1
ATOM 686 O O . GLY A 1 92 ? 24.171 -16.058 -21.609 1.00 54.19 92 GLY A O 1
ATOM 687 N N . GLY A 1 93 ? 22.084 -15.732 -20.873 1.00 44.41 93 GLY A N 1
ATOM 688 C CA . GLY A 1 93 ? 22.258 -14.311 -20.525 1.00 44.41 93 GLY A CA 1
ATOM 689 C C . GLY A 1 93 ? 22.082 -14.002 -19.032 1.00 44.41 93 GLY A C 1
ATOM 690 O O . GLY A 1 93 ? 21.540 -14.808 -18.273 1.00 44.41 93 GLY A O 1
ATOM 691 N N . MET A 1 94 ? 22.510 -12.804 -18.609 1.00 36.75 94 MET A N 1
ATOM 692 C CA . MET A 1 94 ? 22.346 -12.306 -17.236 1.00 36.75 94 MET A CA 1
ATOM 693 C C . MET A 1 94 ? 20.857 -12.270 -16.859 1.00 36.75 94 MET A C 1
ATOM 695 O O . MET A 1 94 ? 20.068 -11.525 -17.441 1.00 36.75 94 MET A O 1
ATOM 699 N N . ARG A 1 95 ? 20.467 -13.111 -15.896 1.00 40.81 95 ARG A N 1
ATOM 700 C CA . ARG A 1 95 ? 19.094 -13.205 -15.390 1.00 40.81 95 ARG A CA 1
ATOM 701 C C . ARG A 1 95 ? 18.836 -12.026 -14.461 1.00 40.81 95 ARG A C 1
ATOM 703 O O . ARG A 1 95 ? 19.333 -12.016 -13.339 1.00 40.81 95 ARG A O 1
ATOM 710 N N . VAL A 1 96 ? 18.042 -11.056 -14.904 1.00 36.97 96 VAL A N 1
ATOM 711 C CA . VAL A 1 96 ? 17.621 -9.954 -14.036 1.00 36.97 96 VAL A CA 1
ATOM 712 C C . VAL A 1 96 ? 16.284 -10.336 -13.415 1.00 36.97 96 VAL A C 1
ATOM 714 O O . VAL A 1 96 ? 15.274 -10.517 -14.099 1.00 36.97 96 VAL A O 1
ATOM 717 N N . ARG A 1 97 ? 16.284 -10.514 -12.095 1.00 41.44 97 ARG A N 1
ATOM 718 C CA . ARG A 1 97 ? 15.055 -10.649 -11.317 1.00 41.44 97 ARG A CA 1
ATOM 719 C C . ARG A 1 97 ? 14.542 -9.234 -11.075 1.00 41.44 97 ARG A C 1
ATOM 721 O O . ARG A 1 97 ? 15.221 -8.462 -10.409 1.00 41.44 97 ARG A O 1
ATOM 728 N N . ALA A 1 98 ? 13.371 -8.895 -11.614 1.00 45.91 98 ALA A N 1
ATOM 729 C CA . ALA A 1 98 ? 12.671 -7.687 -11.190 1.00 45.91 98 ALA A CA 1
ATOM 730 C C . ALA A 1 98 ? 12.458 -7.791 -9.668 1.00 45.91 98 ALA A C 1
ATOM 732 O O . ALA A 1 98 ? 11.816 -8.737 -9.198 1.00 45.91 98 ALA A O 1
ATOM 733 N N . GLY A 1 99 ? 13.124 -6.914 -8.914 1.00 40.50 99 GLY A N 1
ATOM 734 C CA . GLY A 1 99 ? 13.090 -6.895 -7.453 1.00 40.50 99 GLY A CA 1
ATOM 735 C C . GLY A 1 99 ? 11.702 -6.545 -6.923 1.00 40.50 99 GLY A C 1
ATOM 736 O O . GLY A 1 99 ? 10.846 -6.065 -7.665 1.00 40.50 99 GLY A O 1
ATOM 737 N N . ALA A 1 100 ? 11.471 -6.809 -5.636 1.00 54.78 100 ALA A N 1
ATOM 738 C CA . ALA A 1 100 ? 10.308 -6.261 -4.947 1.00 54.78 100 ALA A CA 1
ATOM 739 C C . ALA A 1 100 ? 10.378 -4.727 -5.005 1.00 54.78 100 ALA A C 1
ATOM 741 O O . ALA A 1 100 ? 11.453 -4.162 -4.788 1.00 54.78 100 ALA A O 1
ATOM 742 N N . MET A 1 101 ? 9.260 -4.070 -5.314 1.00 63.53 101 MET A N 1
ATOM 743 C CA . MET A 1 101 ? 9.160 -2.627 -5.127 1.00 63.53 101 MET A CA 1
ATOM 744 C C . MET A 1 101 ? 8.909 -2.368 -3.648 1.00 63.53 101 MET A C 1
ATOM 746 O O . MET A 1 101 ? 8.076 -3.022 -3.019 1.00 63.53 101 MET A O 1
ATOM 750 N N . HIS A 1 102 ? 9.697 -1.452 -3.105 1.00 76.38 102 HIS A N 1
ATOM 751 C CA . HIS A 1 102 ? 9.602 -1.014 -1.728 1.00 76.38 102 HIS A CA 1
ATOM 752 C C . HIS A 1 102 ? 9.003 0.385 -1.752 1.00 76.38 102 HIS A C 1
ATOM 754 O O . HIS A 1 102 ? 9.512 1.268 -2.441 1.00 76.38 102 HIS A O 1
ATOM 760 N N . SER A 1 103 ? 7.891 0.568 -1.056 1.00 83.94 103 SER A N 1
ATOM 761 C CA . SER A 1 103 ? 7.207 1.856 -0.970 1.00 83.94 103 SER A CA 1
ATOM 762 C C . SER A 1 103 ? 6.569 1.997 0.398 1.00 83.94 103 SER A C 1
ATOM 764 O O . SER A 1 103 ? 6.049 1.013 0.924 1.00 83.94 103 SER A O 1
ATOM 766 N N . LEU A 1 104 ? 6.544 3.206 0.953 1.00 89.88 104 LEU A N 1
ATOM 767 C CA . LEU A 1 104 ? 5.806 3.461 2.186 1.00 89.88 104 LEU A CA 1
ATOM 768 C C . LEU A 1 104 ? 4.305 3.262 1.972 1.00 89.88 104 LEU A C 1
ATOM 770 O O . LEU A 1 104 ? 3.753 3.641 0.940 1.00 89.88 104 LEU A O 1
ATOM 774 N N . GLY A 1 105 ? 3.636 2.679 2.955 1.00 92.75 105 GLY A N 1
ATOM 775 C CA . GLY A 1 105 ? 2.207 2.425 2.906 1.00 92.75 105 GLY A CA 1
ATOM 776 C C . GLY A 1 105 ? 1.614 2.162 4.280 1.00 92.75 105 GLY A C 1
ATOM 777 O O . GLY A 1 105 ? 2.289 2.279 5.302 1.00 92.75 105 GLY A O 1
ATOM 778 N N . LEU A 1 106 ? 0.334 1.807 4.287 1.00 94.81 106 LEU A N 1
ATOM 779 C CA . LEU A 1 106 ? -0.415 1.480 5.496 1.00 94.81 106 LEU A CA 1
ATOM 780 C C . LEU A 1 106 ? -0.312 -0.017 5.767 1.00 94.81 106 LEU A C 1
ATOM 782 O O . LEU A 1 106 ? -0.485 -0.816 4.846 1.00 94.81 106 LEU A O 1
ATOM 786 N N . ILE A 1 107 ? -0.049 -0.391 7.016 1.00 95.12 107 ILE A N 1
ATOM 787 C CA . ILE A 1 107 ? 0.027 -1.783 7.469 1.00 95.12 107 ILE A CA 1
ATOM 788 C C . ILE A 1 107 ? -0.925 -1.946 8.652 1.00 95.12 107 ILE A C 1
ATOM 790 O O . ILE A 1 107 ? -0.963 -1.089 9.534 1.00 95.12 107 ILE A O 1
ATOM 794 N N . GLY A 1 108 ? -1.700 -3.026 8.672 1.00 95.62 108 GLY A N 1
ATOM 795 C CA . GLY A 1 108 ? -2.649 -3.305 9.746 1.00 95.62 108 GLY A CA 1
ATOM 796 C C . GLY A 1 108 ? -3.347 -4.650 9.601 1.00 95.62 108 GLY A C 1
ATOM 797 O O . GLY A 1 108 ? -2.992 -5.451 8.740 1.00 95.62 108 GLY A O 1
ATOM 798 N N . TRP A 1 109 ? -4.362 -4.887 10.426 1.00 97.06 109 TRP A N 1
ATOM 799 C CA . TRP A 1 109 ? -5.136 -6.131 10.430 1.00 97.06 109 TRP A CA 1
ATOM 800 C C . TRP A 1 109 ? -6.418 -5.958 9.622 1.00 97.06 109 TRP A C 1
ATOM 802 O O . TRP A 1 109 ? -7.326 -5.232 10.015 1.00 97.06 109 TRP A O 1
ATOM 812 N N . GLY A 1 110 ? -6.496 -6.596 8.460 1.00 95.31 110 GLY A N 1
ATOM 813 C CA . GLY A 1 110 ? -7.505 -6.249 7.464 1.00 95.31 110 GLY A CA 1
ATOM 814 C C . GLY A 1 110 ? -8.212 -7.436 6.846 1.00 95.31 110 GLY A C 1
ATOM 815 O O . GLY A 1 110 ? -7.947 -8.599 7.141 1.00 95.31 110 GLY A O 1
ATOM 816 N N . GLU A 1 111 ? -9.110 -7.120 5.925 1.00 95.19 111 GLU A N 1
ATOM 817 C CA . GLU A 1 111 ? -9.717 -8.107 5.048 1.00 95.19 111 GLU A CA 1
ATOM 818 C C . GLU A 1 111 ? -8.943 -8.177 3.737 1.00 95.19 111 GLU A C 1
ATOM 820 O O . GLU A 1 111 ? -8.458 -7.171 3.207 1.00 95.19 111 GLU A O 1
ATOM 825 N N . ARG A 1 112 ? -8.844 -9.390 3.194 1.00 92.50 112 ARG A N 1
ATOM 826 C CA . ARG A 1 112 ? -8.174 -9.647 1.925 1.00 92.50 112 ARG A CA 1
ATOM 827 C C . ARG A 1 112 ? -8.989 -10.626 1.100 1.00 92.50 112 ARG A C 1
ATOM 829 O O . ARG A 1 112 ? -9.106 -11.794 1.465 1.00 92.50 112 ARG A O 1
ATOM 836 N N . ALA A 1 113 ? -9.494 -10.166 -0.038 1.00 90.56 113 ALA A N 1
ATOM 837 C CA . ALA A 1 113 ? -10.089 -11.021 -1.050 1.00 90.56 113 ALA A CA 1
ATOM 838 C C . ALA A 1 113 ? -9.068 -11.268 -2.161 1.00 90.56 113 ALA A C 1
ATOM 840 O O . ALA A 1 113 ? -8.466 -10.343 -2.705 1.00 90.56 113 ALA A O 1
ATOM 841 N N . VAL A 1 114 ? -8.872 -12.537 -2.490 1.00 86.69 114 VAL A N 1
ATOM 842 C CA . VAL A 1 114 ? -7.891 -12.984 -3.476 1.00 86.69 114 VAL A CA 1
ATOM 843 C C . VAL A 1 114 ? -8.660 -13.626 -4.630 1.00 86.69 114 VAL A C 1
ATOM 845 O O . VAL A 1 114 ? -9.594 -14.388 -4.365 1.00 86.69 114 VAL A O 1
ATOM 848 N N . PRO A 1 115 ? -8.307 -13.361 -5.900 1.00 84.69 115 PRO A N 1
ATOM 849 C CA . PRO A 1 115 ? -8.998 -13.980 -7.022 1.00 84.69 115 PRO A CA 1
ATOM 850 C C . PRO A 1 115 ? -8.860 -15.509 -6.977 1.00 84.69 115 PRO A C 1
ATOM 852 O O . PRO A 1 115 ? -7.845 -16.051 -6.537 1.00 84.69 115 PRO A O 1
ATOM 855 N N . GLN A 1 1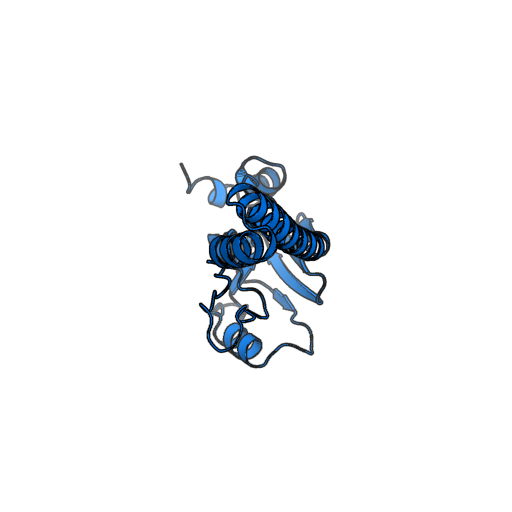16 ? -9.874 -16.226 -7.475 1.00 82.38 116 GLN A N 1
ATOM 856 C CA . GLN A 1 116 ? -9.924 -17.696 -7.402 1.00 82.38 116 GLN A CA 1
ATOM 857 C C . GLN A 1 116 ? -8.711 -18.371 -8.069 1.00 82.38 116 GLN A C 1
ATOM 859 O O . GLN A 1 116 ? -8.246 -19.427 -7.633 1.00 82.38 116 GLN A O 1
ATOM 864 N N . ARG A 1 117 ? -8.168 -17.750 -9.123 1.00 83.44 117 ARG A N 1
ATOM 865 C CA . ARG A 1 117 ? -7.018 -18.252 -9.883 1.00 83.44 117 ARG A CA 1
ATOM 866 C C . ARG A 1 117 ? -5.763 -17.448 -9.558 1.00 83.44 117 ARG A C 1
ATOM 868 O O . ARG A 1 117 ? -5.380 -16.559 -10.311 1.00 83.44 117 ARG A O 1
ATOM 875 N N . ILE A 1 118 ? -5.097 -17.812 -8.466 1.00 81.94 118 ILE A N 1
ATOM 876 C CA . ILE A 1 118 ? -3.741 -17.338 -8.157 1.00 81.94 118 ILE A CA 1
ATOM 877 C C . ILE A 1 118 ? -2.694 -18.453 -8.280 1.00 81.94 118 ILE A C 1
ATOM 879 O O . ILE A 1 118 ? -3.003 -19.618 -8.007 1.00 81.94 118 ILE A O 1
ATOM 883 N N . PRO A 1 119 ? -1.440 -18.126 -8.648 1.00 82.31 119 PRO A N 1
ATOM 884 C CA . PRO A 1 119 ? -0.344 -19.092 -8.658 1.00 82.31 119 PRO A CA 1
ATOM 885 C C . PRO A 1 119 ? -0.131 -19.742 -7.283 1.00 82.31 119 PRO A C 1
ATOM 887 O O . PRO A 1 119 ? -0.197 -19.067 -6.255 1.00 82.31 119 PRO A O 1
ATOM 890 N N . ALA A 1 120 ? 0.218 -21.034 -7.252 1.00 82.06 120 ALA A N 1
ATOM 891 C CA . ALA A 1 120 ? 0.420 -21.788 -6.006 1.00 82.06 120 ALA A CA 1
ATOM 892 C C . ALA A 1 120 ? 1.440 -21.130 -5.059 1.00 82.06 120 ALA A C 1
ATOM 894 O O . ALA A 1 120 ? 1.211 -21.042 -3.855 1.00 82.06 120 ALA A O 1
ATOM 895 N N . ARG A 1 121 ? 2.525 -20.577 -5.615 1.00 78.62 121 ARG A N 1
ATOM 896 C CA . ARG A 1 121 ? 3.538 -19.834 -4.852 1.00 78.62 121 ARG A CA 1
ATOM 897 C C . ARG A 1 121 ? 2.961 -18.604 -4.147 1.00 78.62 121 ARG A C 1
ATOM 899 O O . ARG A 1 121 ? 3.341 -18.315 -3.019 1.00 78.62 121 ARG A O 1
ATOM 906 N N . MET A 1 122 ? 2.047 -17.891 -4.801 1.00 80.38 122 MET A N 1
ATOM 907 C CA . MET A 1 122 ? 1.380 -16.731 -4.211 1.00 80.38 122 MET A CA 1
ATOM 908 C C . MET A 1 122 ? 0.446 -17.173 -3.083 1.00 80.38 122 MET A C 1
ATOM 910 O O . MET A 1 122 ? 0.435 -16.560 -2.025 1.00 80.38 122 MET A O 1
ATOM 914 N N . ARG A 1 123 ? -0.267 -18.292 -3.258 1.00 84.56 123 ARG A N 1
ATOM 915 C CA . ARG A 1 123 ? -1.133 -18.864 -2.216 1.00 84.56 123 ARG A CA 1
ATOM 916 C C . ARG A 1 123 ? -0.345 -19.235 -0.961 1.00 84.56 123 ARG A C 1
ATOM 918 O O . ARG A 1 123 ? -0.763 -18.884 0.134 1.00 84.56 123 ARG A O 1
ATOM 925 N N . GLN A 1 124 ? 0.806 -19.885 -1.130 1.00 85.38 124 GLN A N 1
ATOM 926 C CA . GLN A 1 124 ? 1.709 -20.224 -0.025 1.00 85.38 124 GLN A CA 1
ATOM 927 C C . GLN A 1 124 ? 2.204 -18.976 0.711 1.00 85.38 124 GLN A C 1
ATOM 929 O O . GLN A 1 124 ? 2.217 -18.950 1.934 1.00 85.38 124 GLN A O 1
ATOM 934 N N . GLN A 1 125 ? 2.562 -17.920 -0.023 1.00 83.56 125 GLN A N 1
ATOM 935 C CA . GLN A 1 125 ? 2.978 -16.656 0.587 1.00 83.56 125 GLN A CA 1
ATOM 936 C C . GLN A 1 125 ? 1.847 -16.001 1.376 1.00 83.56 125 GLN A C 1
ATOM 938 O O . GLN A 1 125 ? 2.071 -15.568 2.497 1.00 83.56 125 GLN A O 1
ATOM 943 N N . LEU A 1 126 ? 0.635 -15.964 0.820 1.00 86.12 126 LEU A N 1
ATOM 944 C CA . LEU A 1 126 ? -0.531 -15.390 1.492 1.00 86.12 126 LEU A CA 1
ATOM 945 C C . LEU A 1 126 ? -0.913 -16.172 2.757 1.00 86.12 126 LEU A C 1
ATOM 947 O O . LEU A 1 126 ? -1.392 -15.555 3.706 1.00 86.12 126 LEU A O 1
ATOM 951 N N . ALA A 1 127 ? -0.684 -17.489 2.774 1.00 87.00 127 ALA A N 1
ATOM 952 C CA . ALA A 1 127 ? -0.892 -18.353 3.937 1.00 87.00 127 ALA A CA 1
ATOM 953 C C 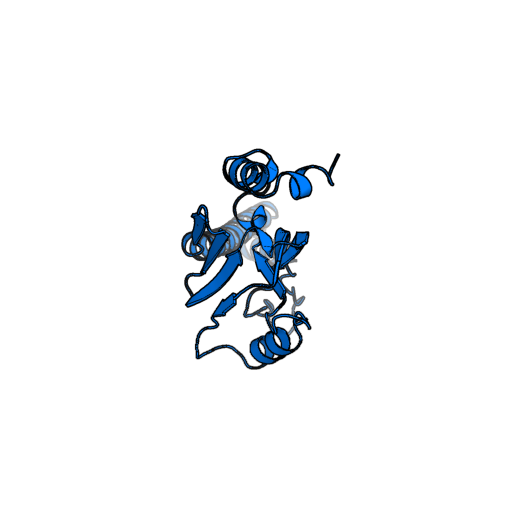. ALA A 1 127 ? 0.184 -18.184 5.026 1.00 87.00 127 ALA A C 1
ATOM 955 O O . ALA A 1 127 ? -0.074 -18.496 6.181 1.00 87.00 127 ALA A O 1
ATOM 956 N N . ALA A 1 128 ? 1.371 -17.685 4.670 1.00 88.50 128 ALA A N 1
ATOM 957 C CA . ALA A 1 128 ? 2.456 -17.399 5.609 1.00 88.50 128 ALA A CA 1
ATOM 958 C C . ALA A 1 128 ? 2.362 -15.998 6.242 1.00 88.50 128 ALA A C 1
ATOM 960 O O . ALA A 1 128 ? 3.212 -15.632 7.051 1.00 88.50 128 ALA A O 1
ATOM 961 N N . VAL A 1 129 ? 1.373 -15.191 5.844 1.00 88.75 129 VAL A N 1
ATOM 962 C CA . VAL A 1 129 ? 1.173 -13.848 6.398 1.00 88.75 129 VAL A CA 1
ATOM 963 C C . VAL A 1 129 ? 0.699 -13.955 7.850 1.00 88.75 129 VAL A C 1
ATOM 965 O O . VAL A 1 129 ? -0.173 -14.785 8.120 1.00 88.75 129 VAL A O 1
ATOM 968 N N . PRO A 1 130 ? 1.233 -13.126 8.771 1.00 91.94 130 PRO A N 1
ATOM 969 C CA . PRO A 1 130 ? 0.773 -13.093 10.152 1.00 91.94 130 PRO A CA 1
ATOM 970 C C . PRO A 1 130 ? -0.739 -12.897 10.253 1.00 91.94 130 PRO A C 1
ATOM 972 O O . PRO A 1 130 ? -1.356 -12.237 9.415 1.00 91.94 130 PRO A O 1
ATOM 975 N N . VAL A 1 131 ? -1.323 -13.451 11.308 1.00 93.06 131 VAL A N 1
ATOM 976 C CA . VAL A 1 131 ? -2.746 -13.325 11.617 1.00 93.06 131 VAL A CA 1
ATOM 977 C C . VAL A 1 131 ? -2.875 -12.752 13.021 1.00 93.06 131 VAL A C 1
ATOM 979 O O . VAL A 1 131 ? -2.170 -13.189 13.932 1.00 93.06 131 VAL A O 1
ATOM 982 N N . ASP A 1 132 ? -3.767 -11.782 13.193 1.00 92.94 132 ASP A N 1
ATOM 983 C CA . ASP A 1 132 ? -4.108 -11.248 14.505 1.00 92.94 132 ASP A CA 1
ATOM 984 C C . ASP A 1 132 ? -4.720 -12.359 15.363 1.00 92.94 132 ASP A C 1
ATOM 986 O O . ASP A 1 132 ? -5.756 -12.928 15.013 1.00 92.94 132 ASP A O 1
ATOM 990 N N . GLN A 1 133 ? -4.106 -12.650 16.509 1.00 91.62 133 GLN A N 1
ATOM 991 C CA . GLN A 1 133 ? -4.583 -13.689 17.423 1.00 91.62 133 GLN A CA 1
ATOM 992 C C . GLN A 1 133 ? -5.959 -13.364 18.011 1.00 91.62 133 GLN A C 1
ATOM 994 O O . GLN A 1 133 ? -6.692 -14.274 18.389 1.00 91.62 133 GLN A O 1
ATOM 999 N N . ARG A 1 134 ? -6.328 -12.078 18.080 1.00 91.81 134 ARG A N 1
ATOM 1000 C CA . ARG A 1 134 ? -7.609 -11.646 18.644 1.00 91.81 134 ARG A CA 1
ATOM 1001 C C . ARG A 1 134 ? -8.753 -11.751 17.640 1.00 91.81 134 ARG A C 1
ATOM 1003 O O . ARG A 1 134 ? -9.849 -12.156 18.011 1.00 91.81 134 ARG A O 1
ATOM 1010 N N . THR A 1 135 ? -8.528 -11.338 16.393 1.00 90.00 135 THR A N 1
ATOM 1011 C CA . THR A 1 135 ? -9.598 -11.216 15.382 1.00 90.00 135 THR A CA 1
ATOM 1012 C C . THR A 1 135 ? -9.536 -12.259 14.273 1.00 90.00 135 THR A C 1
ATOM 1014 O O . THR A 1 135 ? -10.481 -12.371 13.495 1.00 90.00 135 THR A O 1
ATOM 1017 N N . GLY A 1 136 ? -8.436 -13.006 14.157 1.00 92.75 136 GLY A N 1
ATOM 1018 C CA . GLY A 1 136 ? -8.205 -13.932 13.049 1.00 92.75 136 GLY A CA 1
ATOM 1019 C C . GLY A 1 136 ? -7.958 -13.239 11.704 1.00 92.75 136 GLY A C 1
ATOM 1020 O O . GLY A 1 136 ? -7.906 -13.908 10.671 1.00 92.75 136 GLY A O 1
ATOM 1021 N N . ARG A 1 137 ? -7.817 -11.907 11.680 1.00 94.06 137 ARG A N 1
ATOM 1022 C CA . ARG A 1 137 ? -7.595 -11.144 10.447 1.00 94.06 137 ARG A CA 1
ATOM 1023 C C . ARG A 1 137 ? -6.126 -11.197 10.025 1.00 94.06 137 ARG A C 1
ATOM 1025 O O . ARG A 1 137 ? -5.252 -11.046 10.877 1.00 94.06 137 ARG A O 1
ATOM 1032 N N . PRO A 1 138 ? -5.822 -11.395 8.732 1.00 94.31 138 PRO A N 1
ATOM 1033 C CA . PRO A 1 138 ? -4.449 -11.348 8.249 1.00 94.31 138 PRO A CA 1
ATOM 1034 C C . PRO A 1 138 ? -3.871 -9.930 8.319 1.00 94.31 138 PRO A C 1
ATOM 1036 O O . PRO A 1 138 ? -4.599 -8.939 8.216 1.00 94.31 138 PRO A O 1
ATOM 1039 N N . GLU A 1 139 ? -2.546 -9.833 8.411 1.00 94.06 139 GLU A N 1
ATOM 1040 C CA . GLU A 1 139 ? -1.846 -8.575 8.163 1.00 94.06 139 GLU A CA 1
ATOM 1041 C C . GLU A 1 139 ? -2.033 -8.188 6.687 1.00 94.06 139 GLU A C 1
ATOM 1043 O O . GLU A 1 139 ? -1.806 -8.974 5.760 1.00 94.06 139 GLU A O 1
ATOM 1048 N N . VAL A 1 140 ? -2.491 -6.967 6.453 1.00 93.25 140 VAL A N 1
ATOM 1049 C CA . VAL A 1 140 ? -2.735 -6.408 5.129 1.00 93.25 140 VAL A CA 1
ATOM 1050 C C . VAL A 1 140 ? -1.925 -5.133 4.997 1.00 93.25 140 VAL A C 1
ATOM 1052 O O . VAL A 1 140 ? -1.819 -4.338 5.931 1.00 93.25 140 VAL A O 1
ATO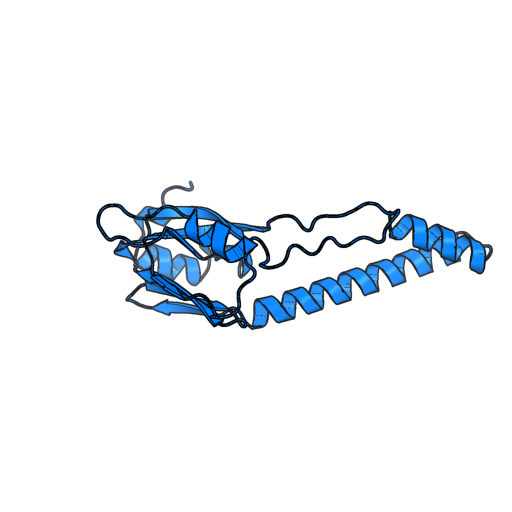M 1055 N N . SER A 1 141 ? -1.352 -4.942 3.813 1.00 92.62 141 SER A N 1
ATOM 1056 C CA . SER A 1 141 ? -0.572 -3.764 3.477 1.00 92.62 141 SER A CA 1
ATOM 1057 C C . SER A 1 141 ? -1.102 -3.095 2.211 1.00 92.62 141 SER A C 1
ATOM 1059 O O . SER A 1 141 ? -1.397 -3.758 1.214 1.00 92.62 141 SER A O 1
ATOM 1061 N N . ILE A 1 142 ? -1.241 -1.769 2.262 1.00 92.19 142 ILE A N 1
ATOM 1062 C CA . ILE A 1 142 ? -1.700 -0.930 1.151 1.00 92.19 142 ILE A CA 1
ATOM 1063 C C . ILE A 1 142 ? -0.551 0.025 0.772 1.00 92.19 142 ILE A C 1
ATOM 1065 O O . ILE A 1 142 ? -0.260 0.958 1.525 1.00 92.19 142 ILE A O 1
ATOM 1069 N N . PRO A 1 143 ? 0.135 -0.205 -0.365 1.00 90.62 143 PRO A N 1
ATOM 1070 C CA . PRO A 1 143 ? 1.341 0.518 -0.775 1.00 90.62 143 PRO A CA 1
ATOM 1071 C C . PRO A 1 143 ? 1.002 1.886 -1.390 1.00 90.62 143 PRO A C 1
ATOM 1073 O O . PRO A 1 143 ? 1.025 2.054 -2.607 1.00 90.62 143 PRO A O 1
ATOM 1076 N N . LEU A 1 144 ? 0.686 2.881 -0.560 1.00 88.25 144 LEU A N 1
ATOM 1077 C CA . LEU A 1 144 ? 0.334 4.230 -1.032 1.00 88.25 144 LEU A CA 1
ATOM 1078 C C . LEU A 1 144 ? 1.459 4.882 -1.857 1.00 88.25 144 LEU A C 1
ATOM 1080 O O . LEU A 1 144 ? 1.202 5.456 -2.912 1.00 88.25 144 LEU A O 1
ATOM 1084 N N . GLY A 1 145 ? 2.715 4.693 -1.441 1.00 85.56 145 GLY A N 1
ATOM 1085 C CA . GLY A 1 145 ? 3.904 5.213 -2.119 1.00 85.56 145 GLY A CA 1
ATOM 1086 C C . GLY A 1 145 ? 4.165 4.625 -3.506 1.00 85.56 145 GLY A C 1
ATOM 1087 O O . GLY A 1 145 ? 4.952 5.184 -4.264 1.00 85.56 145 GLY A O 1
ATOM 1088 N N . ALA A 1 146 ? 3.518 3.508 -3.856 1.00 80.38 146 ALA A N 1
ATOM 1089 C CA . ALA A 1 146 ? 3.580 2.967 -5.211 1.00 80.38 146 ALA A CA 1
ATOM 1090 C C . ALA A 1 146 ? 2.709 3.767 -6.198 1.00 80.38 146 ALA A C 1
ATOM 1092 O O . ALA A 1 146 ? 2.943 3.686 -7.405 1.00 80.38 146 ALA A O 1
ATOM 1093 N N . ILE A 1 147 ? 1.721 4.515 -5.689 1.00 79.50 147 ILE A N 1
ATOM 1094 C CA . ILE A 1 147 ? 0.843 5.397 -6.468 1.00 79.50 147 ILE A CA 1
ATOM 1095 C C . ILE A 1 147 ? 1.367 6.828 -6.432 1.00 79.50 147 ILE A C 1
ATOM 1097 O O . ILE A 1 147 ? 1.562 7.432 -7.482 1.00 79.50 147 ILE A O 1
ATOM 1101 N N . ASP A 1 148 ? 1.622 7.346 -5.233 1.00 81.44 148 ASP A N 1
ATOM 1102 C CA . ASP A 1 148 ? 2.171 8.681 -5.024 1.00 81.44 148 ASP A CA 1
ATOM 1103 C C . ASP A 1 148 ? 3.334 8.604 -4.022 1.00 81.44 148 ASP A C 1
ATOM 1105 O O . ASP A 1 148 ? 3.105 8.440 -2.822 1.00 81.44 148 ASP A O 1
ATOM 1109 N N . PRO A 1 149 ? 4.596 8.719 -4.474 1.00 84.75 149 PRO A N 1
ATOM 1110 C CA . PRO A 1 149 ? 5.755 8.710 -3.584 1.00 84.75 149 PRO A CA 1
ATOM 1111 C C . PRO A 1 149 ? 5.717 9.790 -2.492 1.00 84.75 149 PRO A C 1
ATOM 1113 O O . PRO A 1 149 ? 6.327 9.598 -1.443 1.00 84.75 149 PRO A O 1
ATOM 1116 N N . ALA A 1 150 ? 5.000 10.897 -2.715 1.00 86.25 150 ALA A N 1
ATOM 1117 C CA . ALA A 1 150 ? 4.853 12.010 -1.782 1.00 86.25 150 ALA A CA 1
ATOM 1118 C C . ALA A 1 150 ? 3.493 12.008 -1.053 1.00 86.25 150 ALA A C 1
ATOM 1120 O O . ALA A 1 150 ? 3.123 13.023 -0.460 1.00 86.25 150 ALA A O 1
ATOM 1121 N N . TRP A 1 151 ? 2.772 10.876 -1.044 1.00 89.06 151 TRP A N 1
ATOM 1122 C CA . TRP A 1 151 ? 1.389 10.781 -0.552 1.00 89.06 151 TRP A CA 1
ATOM 1123 C C . TRP A 1 151 ? 1.181 11.347 0.856 1.00 89.06 151 TRP A C 1
ATOM 1125 O O . TRP A 1 151 ? 0.106 11.871 1.145 1.00 89.06 151 TRP A O 1
ATOM 1135 N N . GLN A 1 152 ? 2.194 11.260 1.726 1.00 91.94 152 GLN A N 1
ATOM 1136 C CA . GLN A 1 152 ? 2.150 11.761 3.104 1.00 91.94 152 GLN A CA 1
ATOM 1137 C C . GLN A 1 152 ? 1.887 13.271 3.178 1.00 91.94 152 GLN A C 1
ATOM 1139 O O . GLN A 1 152 ? 1.265 13.723 4.134 1.00 91.94 152 GLN A O 1
ATOM 1144 N N . ASN A 1 153 ? 2.313 14.026 2.162 1.00 91.25 153 ASN A N 1
ATOM 1145 C CA . ASN A 1 153 ? 2.147 15.479 2.074 1.00 91.25 153 ASN A CA 1
ATOM 1146 C C . ASN A 1 153 ? 0.950 15.893 1.198 1.00 91.25 153 ASN A C 1
ATOM 1148 O O . ASN A 1 153 ? 0.724 17.083 0.992 1.00 91.25 153 ASN A O 1
ATOM 1152 N N . GLY A 1 154 ? 0.215 14.926 0.642 1.00 90.69 154 GLY A N 1
ATOM 1153 C CA . GLY A 1 154 ? -0.911 15.154 -0.260 1.00 90.69 154 GLY A CA 1
ATOM 1154 C C . GLY A 1 154 ? -2.262 14.794 0.356 1.00 90.69 154 GLY A C 1
ATOM 1155 O O . GLY A 1 154 ? -2.397 14.564 1.559 1.00 90.69 154 GLY A O 1
ATOM 1156 N N . ASP A 1 155 ? -3.281 14.681 -0.495 1.00 91.81 155 ASP A N 1
ATOM 1157 C CA . ASP A 1 155 ? -4.652 14.375 -0.067 1.00 91.81 155 ASP A CA 1
ATOM 1158 C C . ASP A 1 155 ? -4.764 13.040 0.673 1.00 91.81 155 ASP A C 1
ATOM 1160 O O . ASP A 1 155 ? -5.510 12.926 1.646 1.00 91.81 155 ASP A O 1
ATOM 1164 N N . MET A 1 156 ? -3.996 12.029 0.258 1.00 90.50 156 MET A N 1
ATOM 1165 C CA . MET A 1 156 ? -3.955 10.739 0.953 1.00 90.50 156 MET A CA 1
ATOM 1166 C C . MET A 1 156 ? -3.418 10.896 2.381 1.00 90.50 156 MET A C 1
ATOM 1168 O O . MET A 1 156 ? -4.002 10.362 3.322 1.00 90.50 156 MET A O 1
ATOM 1172 N N . GLY A 1 157 ? -2.345 11.670 2.553 1.00 93.38 157 GLY A N 1
ATOM 1173 C CA . GLY A 1 157 ? -1.787 12.034 3.850 1.00 93.38 157 GLY A CA 1
ATOM 1174 C C . GLY A 1 157 ? -2.791 12.786 4.715 1.00 93.38 157 GLY A C 1
ATOM 1175 O O . GLY A 1 157 ? -2.954 12.443 5.881 1.00 93.38 157 GLY A O 1
ATOM 1176 N N . ASN A 1 158 ? -3.555 13.716 4.135 1.00 95.31 158 ASN A N 1
ATOM 1177 C CA . ASN A 1 158 ? -4.624 14.439 4.834 1.00 95.31 158 ASN A CA 1
ATOM 1178 C C . ASN A 1 158 ? -5.730 13.502 5.349 1.00 95.31 158 ASN A C 1
ATOM 1180 O O . ASN A 1 158 ? -6.231 13.688 6.460 1.00 95.31 158 ASN A O 1
ATOM 1184 N N . TRP A 1 159 ? -6.103 12.474 4.578 1.00 95.19 159 TRP A N 1
ATOM 1185 C CA . TRP A 1 159 ? -7.028 11.435 5.041 1.00 95.19 159 TRP A CA 1
ATOM 1186 C C . TRP A 1 159 ? -6.449 10.640 6.210 1.00 95.19 159 TRP A C 1
ATOM 1188 O O . TRP A 1 159 ? -7.128 10.471 7.223 1.00 95.19 159 TRP A O 1
ATOM 1198 N N . VAL A 1 160 ? -5.197 10.189 6.103 1.00 95.25 160 VAL A N 1
ATOM 1199 C CA . VAL A 1 160 ? -4.537 9.449 7.188 1.00 95.25 160 VAL A CA 1
ATOM 1200 C C . VAL A 1 160 ? -4.419 10.322 8.437 1.00 95.25 160 VAL A C 1
ATOM 1202 O O . VAL A 1 160 ? -4.831 9.888 9.503 1.00 95.25 160 VAL A O 1
ATOM 1205 N N . ALA A 1 161 ? -3.976 11.573 8.315 1.00 95.44 161 ALA A N 1
ATOM 1206 C CA . ALA A 1 161 ? -3.869 12.513 9.428 1.00 95.44 161 ALA A CA 1
ATOM 1207 C C . ALA A 1 161 ? -5.223 12.790 10.104 1.00 95.44 161 ALA A C 1
ATOM 1209 O O . ALA A 1 161 ? -5.283 12.949 11.319 1.00 95.44 161 ALA A O 1
ATOM 1210 N N . ARG A 1 162 ? -6.323 12.815 9.338 1.00 96.44 162 ARG A N 1
ATOM 1211 C CA . ARG A 1 162 ? -7.672 13.048 9.873 1.00 96.44 162 ARG A CA 1
ATOM 1212 C C . ARG A 1 162 ? -8.173 11.904 10.755 1.00 96.44 162 ARG A C 1
ATOM 1214 O O . ARG A 1 162 ? -8.806 12.170 11.770 1.00 96.44 162 ARG A O 1
ATOM 1221 N N . TYR A 1 163 ? -7.941 10.654 10.355 1.00 96.75 163 TYR A N 1
ATOM 1222 C CA . TYR A 1 163 ? -8.487 9.478 11.052 1.00 96.75 163 TYR A CA 1
ATOM 1223 C C . TYR A 1 163 ? -7.475 8.765 11.952 1.00 96.75 163 TYR A C 1
ATOM 1225 O O . TYR A 1 163 ? -7.873 8.055 12.873 1.00 96.75 163 TYR A O 1
ATOM 1233 N N . ARG A 1 164 ? -6.181 8.937 11.678 1.00 94.94 164 ARG A N 1
ATOM 1234 C CA . ARG A 1 164 ? -5.033 8.339 12.370 1.00 94.94 164 ARG A CA 1
ATOM 1235 C C . ARG A 1 164 ? -3.869 9.334 12.478 1.00 94.94 164 ARG A C 1
ATOM 1237 O O . ARG A 1 164 ? -2.791 9.093 11.928 1.00 94.94 164 ARG A O 1
ATOM 1244 N N . PRO A 1 165 ? -4.069 10.463 13.186 1.00 94.88 165 PRO A N 1
ATOM 1245 C CA . PRO A 1 165 ? -3.025 11.474 13.369 1.00 94.88 165 PRO A CA 1
ATOM 1246 C C . PRO A 1 165 ? -1.780 10.916 14.065 1.00 94.88 165 PRO A C 1
ATOM 1248 O O . PRO A 1 165 ? -0.671 11.362 13.784 1.00 94.88 165 PRO A O 1
ATOM 1251 N N . ASP A 1 166 ? -1.952 9.910 14.925 1.00 94.81 166 ASP A N 1
ATOM 1252 C CA . ASP A 1 166 ? -0.879 9.198 15.619 1.00 94.81 166 ASP A CA 1
ATOM 1253 C C . ASP A 1 166 ? 0.134 8.567 14.651 1.00 94.81 166 ASP A C 1
ATOM 1255 O O . ASP A 1 166 ? 1.330 8.552 14.925 1.00 94.81 166 ASP A O 1
ATOM 1259 N N . LEU A 1 167 ? -0.321 8.111 13.481 1.00 92.00 167 LEU A N 1
ATOM 1260 C CA . LEU A 1 167 ? 0.538 7.461 12.491 1.00 92.00 167 LEU A CA 1
ATOM 1261 C C . LEU A 1 167 ? 1.414 8.436 11.700 1.00 92.00 167 LEU A C 1
ATOM 1263 O O . LEU A 1 167 ? 2.395 8.012 11.093 1.00 92.00 167 LEU A O 1
ATOM 1267 N N . MET A 1 168 ? 1.070 9.724 11.699 1.00 89.19 168 MET A N 1
ATOM 1268 C CA . MET A 1 168 ? 1.806 10.760 10.965 1.00 89.19 168 MET A CA 1
ATOM 1269 C C . MET A 1 168 ? 2.911 11.406 11.809 1.00 89.19 168 MET A C 1
ATOM 1271 O O . MET A 1 168 ? 3.740 12.135 11.276 1.00 89.19 168 MET A O 1
ATOM 1275 N N . GLN A 1 169 ? 2.945 11.135 13.115 1.00 76.75 169 GLN A N 1
ATOM 1276 C CA . GLN A 1 169 ? 3.888 11.753 14.054 1.00 76.75 169 GLN A CA 1
ATOM 1277 C C . GLN A 1 169 ? 5.193 10.961 14.223 1.00 76.75 169 GLN A C 1
ATOM 1279 O O . GLN A 1 169 ? 6.144 11.465 14.808 1.00 76.75 169 GLN A O 1
ATOM 1284 N N . VAL A 1 170 ? 5.269 9.734 13.697 1.00 59.81 170 VAL A N 1
ATOM 1285 C CA . VAL A 1 170 ? 6.394 8.800 13.925 1.00 59.81 170 VAL A CA 1
ATOM 1286 C C . VAL A 1 170 ? 7.513 8.954 12.871 1.00 59.81 170 VAL A C 1
ATOM 1288 O O . VAL A 1 170 ? 8.320 8.054 12.673 1.00 59.81 170 VAL A O 1
ATOM 1291 N N . GLY A 1 171 ? 7.571 10.085 12.163 1.00 53.66 171 GLY A N 1
ATOM 1292 C CA . GLY A 1 171 ? 8.494 10.297 11.038 1.00 53.66 171 GLY A CA 1
ATOM 1293 C C . GLY A 1 171 ? 9.140 11.680 10.959 1.00 53.66 171 GLY A C 1
ATOM 1294 O O . GLY A 1 171 ? 9.507 12.080 9.855 1.00 53.66 171 GLY A O 1
ATOM 1295 N N . ALA A 1 172 ? 9.250 12.400 12.081 1.00 40.94 172 ALA A N 1
ATOM 1296 C CA . ALA A 1 172 ? 10.064 13.614 12.202 1.00 40.94 172 ALA A CA 1
ATOM 1297 C C . ALA A 1 172 ? 11.358 13.320 12.970 1.00 40.94 172 ALA A C 1
ATOM 1299 O O . ALA A 1 172 ? 11.271 12.611 13.999 1.00 40.94 172 ALA A O 1
#

pLDDT: mean 75.79, std 18.78, range [36.75, 97.06]

Organism: NCBI:txid2666298

Radius of gyration: 21.02 Å; chains: 1; bounding box: 46×37×58 Å

Sequence (172 aa):
MFFLVMLLLGAVFTTTTVGGVLVGLVGTGVLVGVLARKYAKMADRTVIRFSPLGVELEDGSGFRARLAWGDITRVGEVQTRMASPRTIGRPGGMRVRAGAMHSLGLIGWGERAVPQRIPARMRQQLAAVPVDQRTGRPEVSIPLGAIDPAWQNGDMGNWVARYRPDLMQVGA

Foldseek 3Di:
DQLVVQLVVQCVVVVDSVSSNVSSVVVVVVVVVVVVVVLVVFLVQWDWDFDQQFIWIAGPQGKIKTDGLVFFDAWDWDFADDLDQDQPDDVPDDTDGPGTDIATWTKGFIDIDDDPDGDPVVVVVQVPFDADPVPRGGIDIDRPCSNPVPCCVDPNVVSCCVSPVVRNPPPD

Secondary structure (DSSP, 8-state):
-HHHHHHHHHHHHHSSHHHHHHHHHHHHHHHHHHHHHHHHHHHTT-EEEEETTEEEEE-TTS-EEEEEGGGEEEEEEEEE--S---EE--TTS--EE-PPEEEEEEEEE-EEE--S---HHHHHHHHTS-B-TTT-PBEEEE-GGGT-TTGGGSHHHHHHHHH-GGGGSTT-